Protein AF-A0A8I0MSK8-F1 (afdb_monomer)

Radius of gyration: 11.75 Å; Cα contacts (8 Å, |Δi|>4): 54; chains: 1; bounding box: 31×18×27 Å

Secondary structure (DSSP, 8-state):
--------HHHHHHHHHHHHTT-TTTHHHHHHHHHHHHHTTT-HHHHHHHHHH-HHHHHHHHHHHHHHTT--

Foldseek 3Di:
DPPPDQDFLVRLLCLLVVCCVVDVPRPVLNVVLVVLCVVQVNDSVSSVVVCVVPPVSVVVSVVSVCVVVVVD

pLDDT: mean 79.7, std 13.98, range [35.06, 94.25]

Structure (mmCIF, N/CA/C/O backbone):
data_AF-A0A8I0MSK8-F1
#
_entry.id   AF-A0A8I0MSK8-F1
#
loop_
_atom_site.group_PDB
_atom_site.id
_atom_site.type_symbol
_atom_site.label_atom_id
_atom_site.label_alt_id
_atom_site.label_comp_id
_atom_site.label_asym_id
_atom_site.label_entity_id
_atom_site.label_seq_id
_atom_site.pdbx_PDB_ins_code
_atom_site.Cartn_x
_atom_site.Cartn_y
_atom_site.Cartn_z
_atom_site.occupancy
_atom_site.B_iso_or_equiv
_atom_site.auth_seq_id
_atom_site.auth_comp_id
_atom_site.auth_asym_id
_atom_site.auth_atom_id
_atom_site.pdbx_PDB_model_num
ATOM 1 N N . MET A 1 1 ? -18.969 3.861 -9.775 1.00 35.06 1 MET A N 1
ATOM 2 C CA . MET A 1 1 ? -18.152 5.079 -9.642 1.00 35.06 1 MET A CA 1
ATOM 3 C C . MET A 1 1 ? -16.778 4.576 -9.250 1.00 35.06 1 MET A C 1
ATOM 5 O O . MET A 1 1 ? -16.622 4.127 -8.122 1.00 35.06 1 MET A O 1
ATOM 9 N N . GLU A 1 2 ? -15.864 4.459 -10.214 1.00 41.62 2 GLU A N 1
ATOM 10 C CA . GLU A 1 2 ? -14.447 4.268 -9.887 1.00 41.62 2 GLU A CA 1
ATOM 11 C C . GLU A 1 2 ? -14.000 5.569 -9.231 1.00 41.62 2 GLU A C 1
ATOM 13 O O . GLU A 1 2 ? -14.135 6.640 -9.815 1.00 41.62 2 GLU A O 1
ATOM 18 N N . MET A 1 3 ? -13.634 5.496 -7.957 1.00 40.50 3 MET A N 1
ATOM 19 C CA . MET A 1 3 ? -12.986 6.611 -7.286 1.00 40.50 3 MET A CA 1
ATOM 20 C C . MET A 1 3 ? -11.528 6.588 -7.730 1.00 40.50 3 MET A C 1
ATOM 22 O O . MET A 1 3 ? -10.815 5.640 -7.391 1.00 40.50 3 MET A O 1
ATOM 26 N N . ASP A 1 4 ? -11.129 7.601 -8.499 1.00 49.25 4 ASP A N 1
ATOM 27 C 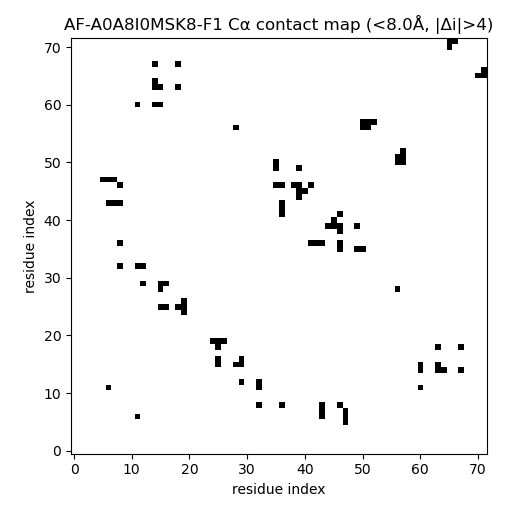CA . ASP A 1 4 ? -9.732 7.919 -8.788 1.00 49.25 4 ASP A CA 1
ATOM 28 C C . ASP A 1 4 ? -9.076 8.357 -7.476 1.00 49.25 4 ASP A C 1
ATOM 30 O O . ASP A 1 4 ? -9.093 9.524 -7.092 1.00 49.25 4 ASP A O 1
ATOM 34 N N . PHE A 1 5 ? -8.598 7.378 -6.717 1.00 55.97 5 PHE A N 1
ATOM 35 C CA . PHE A 1 5 ? -7.721 7.621 -5.586 1.00 55.97 5 PHE A CA 1
ATOM 36 C C . PHE A 1 5 ? -6.321 7.859 -6.136 1.00 55.97 5 PHE A C 1
ATOM 38 O O . PHE A 1 5 ? -5.685 6.909 -6.570 1.00 55.97 5 PHE A O 1
ATOM 45 N N . GLU A 1 6 ? -5.841 9.096 -6.138 1.00 60.19 6 GLU A N 1
ATOM 46 C CA . GLU A 1 6 ? -4.404 9.354 -6.222 1.00 60.19 6 GLU A CA 1
ATOM 47 C C . GLU A 1 6 ? -3.863 9.269 -4.792 1.00 60.19 6 GLU A C 1
ATOM 49 O O . GLU A 1 6 ? -4.174 10.130 -3.974 1.00 60.19 6 GLU A O 1
ATOM 54 N N . PHE A 1 7 ? -3.138 8.197 -4.469 1.00 68.31 7 PHE A N 1
ATOM 55 C CA . PHE A 1 7 ? -2.384 8.095 -3.220 1.00 68.31 7 PHE A CA 1
ATOM 56 C C . PHE A 1 7 ? -0.905 8.370 -3.499 1.00 68.31 7 PHE A C 1
ATOM 58 O O . PHE A 1 7 ? -0.373 7.929 -4.515 1.00 68.31 7 PHE A O 1
ATOM 65 N N . THR A 1 8 ? -0.244 9.052 -2.574 1.00 79.00 8 THR A N 1
ATOM 66 C CA . THR A 1 8 ? 1.222 9.134 -2.464 1.00 79.00 8 THR A CA 1
ATOM 67 C C . THR A 1 8 ? 1.757 7.994 -1.599 1.00 79.00 8 THR A C 1
ATOM 69 O O . THR A 1 8 ? 1.014 7.472 -0.758 1.00 79.00 8 THR A O 1
ATOM 72 N N . PHE A 1 9 ? 3.045 7.644 -1.729 1.00 82.94 9 PHE A N 1
ATOM 73 C CA . PHE A 1 9 ? 3.696 6.680 -0.827 1.00 82.94 9 PHE A CA 1
ATOM 74 C C . PHE A 1 9 ? 3.371 6.978 0.645 1.00 82.94 9 PHE A C 1
ATOM 76 O O . PHE A 1 9 ? 2.910 6.107 1.380 1.00 82.94 9 PHE A O 1
ATOM 83 N N . SER A 1 10 ? 3.516 8.244 1.057 1.00 84.62 10 SER A N 1
ATOM 84 C CA . SER A 1 10 ? 3.265 8.673 2.436 1.00 84.62 10 SER A CA 1
ATOM 85 C C . SER A 1 10 ? 1.819 8.467 2.888 1.00 84.62 10 SER A C 1
ATOM 87 O O . SER A 1 10 ? 1.580 8.205 4.063 1.00 84.62 10 SER A O 1
ATOM 89 N N . GLU A 1 11 ? 0.826 8.597 2.010 1.00 85.69 11 GLU A N 1
ATOM 90 C CA . GLU A 1 11 ? -0.570 8.348 2.385 1.00 85.69 11 GLU A CA 1
ATOM 91 C C . GLU A 1 11 ? -0.841 6.860 2.598 1.00 85.69 11 GLU A C 1
ATOM 93 O O . GLU A 1 11 ? -1.508 6.497 3.568 1.00 85.69 11 GLU A O 1
ATOM 98 N N . VAL A 1 12 ? -0.289 6.000 1.736 1.00 85.06 12 VAL A N 1
ATOM 99 C CA . VAL A 1 12 ? -0.404 4.542 1.884 1.00 85.06 12 VAL A CA 1
ATOM 100 C C . VAL A 1 12 ? 0.352 4.068 3.124 1.00 85.06 12 VAL A C 1
ATOM 102 O O . VAL A 1 12 ? -0.175 3.275 3.902 1.00 85.06 12 VAL A O 1
ATOM 105 N N . GLU A 1 13 ? 1.542 4.609 3.372 1.00 87.44 13 GLU A N 1
ATOM 106 C CA . GLU A 1 13 ? 2.321 4.309 4.571 1.00 87.44 13 GLU A CA 1
ATOM 107 C C . GLU A 1 13 ? 1.571 4.725 5.843 1.00 87.44 13 GLU A C 1
ATOM 109 O O . GLU A 1 13 ? 1.432 3.925 6.766 1.00 87.44 13 GLU A O 1
ATOM 114 N N . ASN A 1 14 ? 1.003 5.935 5.883 1.00 85.69 14 ASN A N 1
ATOM 115 C CA . ASN A 1 14 ? 0.217 6.396 7.031 1.00 85.69 14 ASN A CA 1
ATOM 116 C C . ASN A 1 14 ? -1.036 5.540 7.272 1.00 85.69 14 ASN A C 1
ATOM 118 O O . ASN A 1 14 ? -1.436 5.357 8.423 1.00 85.69 14 ASN A O 1
ATOM 122 N N . LEU A 1 15 ? -1.659 5.017 6.212 1.00 85.75 15 LEU A N 1
ATOM 123 C CA . LEU A 1 15 ? -2.782 4.082 6.317 1.00 85.75 15 LEU A CA 1
ATOM 124 C C . LEU A 1 15 ? -2.358 2.764 6.971 1.00 85.75 15 LEU A C 1
ATOM 126 O O . LEU A 1 15 ? -3.038 2.290 7.880 1.00 85.75 15 LEU A O 1
ATOM 130 N N . ILE A 1 16 ? -1.235 2.196 6.528 1.00 85.81 16 ILE A N 1
ATOM 131 C CA . ILE A 1 16 ? -0.699 0.935 7.054 1.00 85.81 16 ILE A CA 1
ATOM 132 C C . ILE A 1 16 ? -0.250 1.113 8.507 1.00 85.81 16 ILE A C 1
ATOM 134 O O . ILE A 1 16 ? -0.695 0.381 9.388 1.00 85.81 16 ILE A O 1
ATOM 138 N N . VAL A 1 17 ? 0.572 2.126 8.789 1.00 82.56 17 VAL A N 1
ATOM 139 C CA . VAL A 1 17 ? 1.084 2.399 10.141 1.00 82.56 17 VAL A CA 1
ATOM 140 C C . VAL A 1 17 ? -0.062 2.726 11.093 1.00 82.56 17 VAL A C 1
ATOM 142 O O . VAL A 1 17 ? -0.137 2.168 12.187 1.00 82.56 17 VAL A O 1
ATOM 145 N N . GLY A 1 18 ? -0.998 3.575 10.664 1.00 77.44 18 GLY A N 1
ATOM 146 C CA . GLY A 1 18 ? -2.165 3.937 11.459 1.00 77.44 18 GLY A CA 1
ATOM 147 C C . GLY A 1 18 ? -3.079 2.753 11.768 1.00 77.44 18 GLY A C 1
ATOM 148 O O . GLY A 1 18 ? -3.773 2.796 12.774 1.00 77.44 18 GLY A O 1
ATOM 149 N N . PHE A 1 19 ? -3.080 1.696 10.951 1.00 73.81 19 PHE A N 1
ATOM 150 C CA . PHE A 1 19 ? -3.814 0.461 11.234 1.00 73.81 19 PHE A CA 1
ATOM 151 C C . PHE A 1 19 ? -3.021 -0.517 12.115 1.00 73.81 19 PHE A C 1
ATOM 153 O O . PHE A 1 19 ? -3.611 -1.151 12.993 1.00 73.81 19 PHE A O 1
ATOM 160 N N . SER A 1 20 ? -1.691 -0.541 11.977 1.00 68.56 20 SER A N 1
ATOM 161 C CA . SER A 1 20 ? -0.780 -1.381 12.772 1.00 68.56 20 SER A CA 1
ATOM 162 C C . SER A 1 20 ? -0.836 -1.118 14.270 1.00 68.56 20 SER A C 1
ATOM 164 O O . SER A 1 20 ? -0.648 -2.029 15.076 1.00 68.56 20 SER A O 1
ATOM 166 N N . GLU A 1 21 ? -1.182 0.108 14.668 1.00 65.19 21 GLU A N 1
ATOM 167 C CA . GLU A 1 21 ? -1.412 0.445 16.075 1.00 65.19 21 GLU A CA 1
ATOM 168 C C . GLU A 1 21 ? -2.638 -0.279 16.668 1.00 65.19 21 GLU A C 1
ATOM 170 O O . GLU A 1 21 ? -2.760 -0.390 17.890 1.00 65.19 21 GLU A O 1
ATOM 175 N N . PHE A 1 22 ? -3.535 -0.800 15.823 1.00 61.66 22 PHE A N 1
ATOM 176 C CA . PHE A 1 22 ? -4.768 -1.481 16.221 1.00 61.66 22 PHE A CA 1
ATOM 177 C C . PHE A 1 22 ? -4.744 -2.996 15.975 1.00 61.66 22 PHE A C 1
ATOM 179 O O . PHE A 1 22 ? -5.527 -3.710 16.610 1.00 61.66 22 PHE A O 1
ATOM 186 N N . VAL A 1 23 ? -3.878 -3.505 15.088 1.00 60.03 23 VAL A N 1
ATOM 187 C CA . VAL A 1 23 ? -3.818 -4.929 14.718 1.00 60.03 23 VAL A CA 1
ATOM 188 C C . VAL A 1 23 ? -2.364 -5.415 14.665 1.00 60.03 23 VAL A C 1
ATOM 190 O O . VAL A 1 23 ? -1.557 -4.933 13.884 1.00 60.03 23 VAL A O 1
ATOM 193 N N . GLU A 1 24 ? -2.033 -6.435 15.461 1.00 58.41 24 GLU A N 1
ATOM 194 C CA . GLU A 1 24 ? -0.690 -7.044 15.599 1.00 58.41 24 GLU A CA 1
ATOM 195 C C . GLU A 1 24 ? -0.133 -7.730 14.316 1.00 58.41 24 GLU A C 1
ATOM 197 O O . GLU A 1 24 ? 0.799 -8.525 14.403 1.00 58.41 24 GLU A O 1
ATOM 202 N N . GLN A 1 25 ? -0.693 -7.475 13.123 1.00 56.78 25 GLN A N 1
ATOM 203 C CA . GLN A 1 25 ? -0.407 -8.211 11.875 1.00 56.78 25 GLN A CA 1
ATOM 204 C C . GLN A 1 25 ? 0.248 -7.389 10.745 1.00 56.78 25 GLN A C 1
ATOM 206 O O . GLN A 1 25 ? 0.446 -7.924 9.660 1.00 56.78 25 GLN A O 1
ATOM 211 N N . ASP A 1 26 ? 0.617 -6.126 10.958 1.00 60.19 26 ASP A N 1
ATOM 212 C CA . ASP A 1 26 ? 0.930 -5.211 9.841 1.00 60.19 26 ASP A CA 1
ATOM 213 C C . ASP A 1 26 ? 2.386 -5.166 9.347 1.00 60.19 26 ASP A C 1
ATOM 215 O O . ASP A 1 26 ? 2.705 -4.366 8.466 1.00 60.19 26 ASP A O 1
ATOM 219 N N . TYR A 1 27 ? 3.274 -6.034 9.842 1.00 61.50 27 TYR A N 1
ATOM 220 C CA . TYR A 1 27 ? 4.652 -6.084 9.327 1.00 61.50 27 TYR A CA 1
ATOM 221 C C . TYR A 1 27 ? 4.711 -6.473 7.835 1.00 61.50 27 TYR A C 1
ATOM 223 O O . TYR A 1 27 ? 5.559 -5.961 7.113 1.00 61.50 27 TYR A O 1
ATOM 231 N N . ASP A 1 28 ? 3.757 -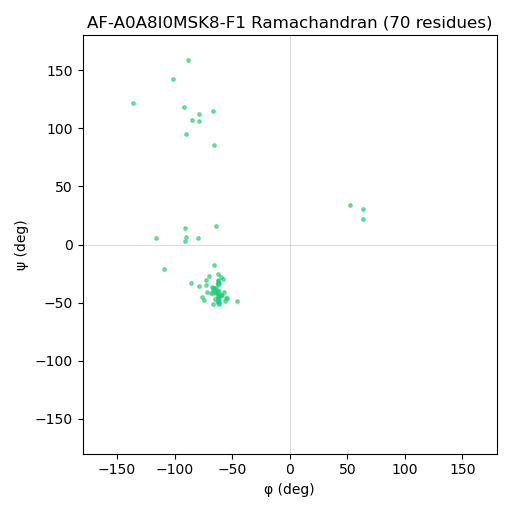7.275 7.345 1.00 79.88 28 ASP A N 1
ATOM 232 C CA . ASP A 1 28 ? 3.746 -7.732 5.949 1.00 79.88 28 ASP A CA 1
ATOM 233 C C . ASP A 1 28 ? 3.369 -6.615 4.954 1.00 79.88 28 ASP A C 1
ATOM 235 O O . ASP A 1 28 ? 3.891 -6.572 3.845 1.00 79.88 28 ASP A O 1
ATOM 239 N N . LEU A 1 29 ? 2.475 -5.684 5.314 1.00 85.75 29 LEU A N 1
ATOM 240 C CA . LEU A 1 29 ? 2.007 -4.659 4.367 1.00 85.75 29 LEU A CA 1
ATOM 241 C C . LEU A 1 29 ? 3.011 -3.522 4.186 1.00 85.75 29 LEU A C 1
ATOM 243 O O . LEU A 1 29 ? 3.140 -2.993 3.081 1.00 85.75 29 LEU A O 1
ATOM 247 N N . HIS A 1 30 ? 3.711 -3.138 5.256 1.00 87.50 30 HIS A N 1
ATOM 248 C CA . HIS A 1 30 ? 4.726 -2.087 5.182 1.00 87.50 30 HIS A CA 1
ATOM 249 C C . HIS A 1 30 ? 5.941 -2.547 4.371 1.00 87.50 30 HIS A C 1
ATOM 251 O O . HIS A 1 30 ? 6.407 -1.802 3.512 1.00 87.50 30 HIS A O 1
ATOM 257 N N . GLU A 1 31 ? 6.392 -3.792 4.559 1.00 88.44 31 GLU A N 1
ATOM 258 C CA . GLU A 1 31 ? 7.477 -4.367 3.754 1.00 88.44 31 GLU A CA 1
ATOM 259 C C . GLU A 1 31 ? 7.104 -4.445 2.266 1.00 88.44 31 GLU A C 1
ATOM 261 O O . GLU A 1 31 ? 7.885 -4.007 1.422 1.00 88.44 31 GLU A O 1
ATOM 266 N N . VAL A 1 32 ? 5.887 -4.895 1.937 1.00 90.25 32 VAL A N 1
ATOM 267 C CA . VAL A 1 32 ? 5.403 -4.936 0.545 1.00 90.25 32 VAL A CA 1
ATOM 268 C C . VAL A 1 32 ? 5.340 -3.536 -0.076 1.00 90.25 32 VAL A C 1
ATOM 270 O O . VAL A 1 32 ? 5.730 -3.359 -1.230 1.00 90.25 32 VAL A O 1
ATOM 273 N N 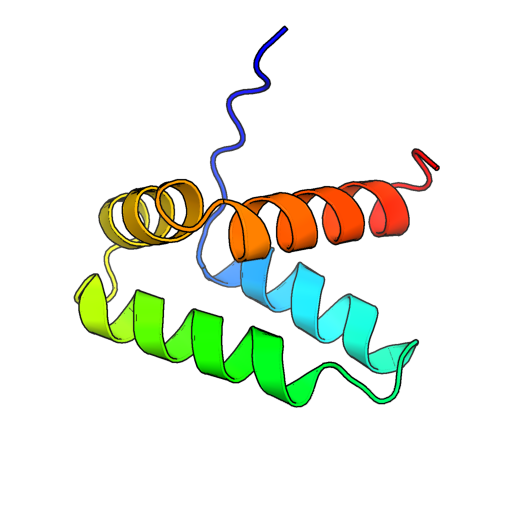. LEU A 1 33 ? 4.909 -2.520 0.683 1.00 90.75 33 LEU A N 1
ATOM 274 C CA . LEU A 1 33 ? 4.908 -1.138 0.200 1.00 90.75 33 LEU A CA 1
ATOM 275 C C . LEU A 1 33 ? 6.328 -0.650 -0.131 1.00 90.75 33 LEU A C 1
ATOM 277 O O . LEU A 1 33 ? 6.525 -0.025 -1.171 1.00 90.75 33 LEU A O 1
ATOM 281 N N . LEU A 1 34 ? 7.312 -0.951 0.723 1.00 91.12 34 LEU A N 1
ATOM 282 C CA . LEU A 1 34 ? 8.716 -0.589 0.497 1.00 91.12 34 LEU A CA 1
ATOM 283 C C . LEU A 1 34 ? 9.321 -1.320 -0.708 1.00 91.12 34 LEU A C 1
ATOM 285 O O . LEU A 1 34 ? 10.103 -0.732 -1.457 1.00 91.12 34 LEU A O 1
ATOM 289 N N . GLU A 1 35 ? 8.966 -2.589 -0.919 1.00 93.25 35 GLU A N 1
ATOM 290 C CA . GLU A 1 35 ? 9.385 -3.332 -2.109 1.00 93.25 35 GLU A CA 1
ATOM 291 C C . GLU A 1 35 ? 8.830 -2.695 -3.385 1.00 93.25 35 GLU A C 1
ATOM 293 O O . GLU A 1 35 ? 9.571 -2.513 -4.353 1.00 93.25 35 GLU A O 1
ATOM 298 N N . TYR A 1 36 ? 7.554 -2.303 -3.388 1.00 92.38 36 TYR A N 1
ATOM 299 C CA . TYR A 1 36 ? 6.952 -1.625 -4.535 1.00 92.38 36 TYR A CA 1
ATOM 300 C C . TYR A 1 36 ? 7.544 -0.245 -4.780 1.00 92.38 36 TYR A C 1
ATOM 302 O O . TYR A 1 36 ? 7.795 0.097 -5.930 1.00 92.38 36 TYR A O 1
ATOM 310 N N . ASP A 1 37 ? 7.827 0.518 -3.727 1.00 92.25 37 ASP A N 1
ATOM 311 C CA . ASP A 1 37 ? 8.472 1.826 -3.843 1.00 92.25 37 ASP A CA 1
ATOM 312 C C . ASP A 1 37 ? 9.880 1.696 -4.442 1.00 92.25 37 ASP A C 1
ATOM 314 O O . ASP A 1 37 ? 10.255 2.419 -5.366 1.00 92.25 37 ASP A O 1
ATOM 318 N N . SER A 1 38 ? 10.629 0.671 -4.022 1.00 93.19 38 SER A N 1
ATOM 319 C CA . SER A 1 38 ? 11.922 0.349 -4.626 1.00 93.19 38 SER A CA 1
ATOM 320 C C . SER A 1 38 ? 11.807 -0.105 -6.086 1.00 93.19 38 SER A C 1
ATOM 322 O O . SER A 1 38 ? 12.707 0.193 -6.872 1.00 93.19 38 SER A O 1
ATOM 324 N N . LEU A 1 39 ? 10.768 -0.863 -6.453 1.00 94.25 39 LEU A N 1
ATOM 325 C CA . LEU A 1 39 ? 10.537 -1.323 -7.829 1.00 94.25 39 LEU A CA 1
ATOM 326 C C . LEU A 1 39 ? 10.077 -0.192 -8.754 1.00 94.25 39 LEU A C 1
ATOM 328 O O . LEU A 1 39 ? 10.390 -0.225 -9.940 1.00 94.25 39 LEU A O 1
ATOM 332 N N . ALA A 1 40 ? 9.373 0.792 -8.203 1.00 91.88 40 ALA A N 1
ATOM 333 C CA . ALA A 1 40 ? 8.949 2.018 -8.867 1.00 91.88 40 ALA A CA 1
ATOM 334 C C . ALA A 1 40 ? 10.058 3.078 -8.962 1.00 91.88 40 ALA A C 1
ATOM 336 O O . ALA A 1 40 ? 9.788 4.216 -9.330 1.00 91.88 40 ALA A O 1
ATOM 337 N N . GLU A 1 41 ? 11.287 2.750 -8.550 1.00 92.25 41 GLU A N 1
ATOM 338 C CA . GLU A 1 41 ? 12.399 3.702 -8.468 1.00 92.25 41 GLU A CA 1
ATOM 339 C C . GLU A 1 41 ? 12.045 4.980 -7.672 1.00 92.25 41 GLU A C 1
ATOM 341 O O . GLU A 1 41 ? 12.559 6.063 -7.964 1.00 92.25 41 GLU A O 1
ATOM 346 N N . PHE A 1 42 ? 11.205 4.847 -6.636 1.00 85.50 42 PHE A N 1
ATOM 347 C CA . PHE A 1 42 ? 10.689 5.940 -5.802 1.00 85.50 42 PHE A CA 1
ATO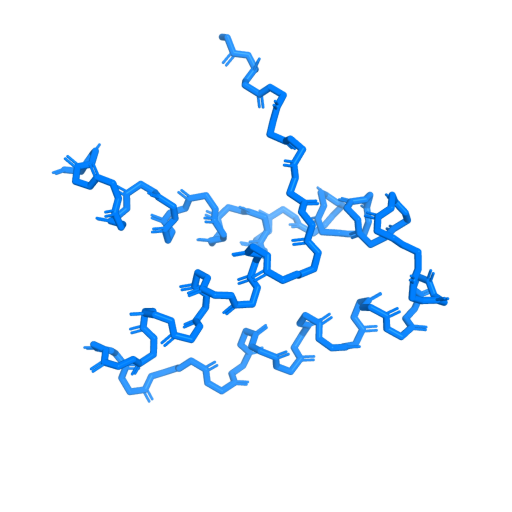M 348 C C . PHE A 1 42 ? 9.798 6.955 -6.555 1.00 85.50 42 PHE A C 1
ATOM 350 O O . PHE A 1 42 ? 9.655 8.102 -6.119 1.00 85.50 42 PHE A O 1
ATOM 357 N N . ASP A 1 43 ? 9.214 6.571 -7.698 1.00 89.62 43 ASP A N 1
ATOM 358 C CA . ASP A 1 43 ? 8.205 7.359 -8.412 1.00 89.62 43 ASP A CA 1
ATOM 359 C C . ASP A 1 43 ? 6.786 6.980 -7.958 1.00 89.62 43 ASP A C 1
ATOM 361 O O . ASP A 1 43 ? 6.318 5.861 -8.167 1.00 89.62 43 ASP A O 1
ATOM 365 N N . ASP A 1 44 ? 6.059 7.943 -7.384 1.00 85.19 44 ASP A N 1
ATOM 366 C CA . ASP A 1 44 ? 4.704 7.725 -6.858 1.00 85.19 44 ASP A CA 1
ATOM 367 C C . ASP A 1 44 ? 3.708 7.212 -7.920 1.00 85.19 44 ASP A C 1
ATOM 369 O O . ASP A 1 44 ? 2.758 6.498 -7.588 1.00 85.19 44 ASP A O 1
ATOM 373 N N . ARG A 1 45 ? 3.879 7.563 -9.205 1.00 88.00 45 ARG A N 1
ATOM 374 C CA . ARG A 1 45 ? 2.958 7.109 -10.260 1.00 88.00 45 ARG A CA 1
ATOM 375 C C . ARG A 1 45 ? 3.223 5.658 -10.613 1.00 88.00 45 ARG A C 1
ATOM 377 O O . ARG A 1 45 ? 2.268 4.894 -10.743 1.00 88.00 45 ARG A O 1
ATOM 384 N N . GLU A 1 46 ? 4.489 5.283 -10.770 1.00 90.69 46 GLU A N 1
ATOM 385 C CA . GLU A 1 46 ? 4.868 3.889 -11.005 1.00 90.69 46 GLU A CA 1
ATOM 386 C C . GLU A 1 46 ? 4.516 3.011 -9.801 1.00 90.69 46 GLU A C 1
ATOM 388 O O . GLU A 1 46 ? 3.928 1.943 -9.980 1.00 90.69 46 GLU A O 1
ATOM 393 N N . LEU A 1 47 ? 4.744 3.506 -8.581 1.00 90.38 47 LEU A N 1
ATOM 394 C CA . LEU A 1 47 ? 4.324 2.859 -7.340 1.00 90.38 47 LEU A CA 1
ATOM 395 C C . LEU A 1 47 ? 2.822 2.588 -7.352 1.00 90.38 47 LEU A C 1
ATOM 397 O O . LEU A 1 47 ? 2.375 1.486 -7.034 1.00 90.38 47 LEU A O 1
ATOM 401 N N . PHE A 1 48 ? 2.024 3.575 -7.749 1.00 87.00 48 PHE A N 1
ATOM 402 C CA . PHE A 1 48 ? 0.581 3.413 -7.770 1.00 87.00 48 PHE A CA 1
ATOM 403 C C . PHE A 1 48 ? 0.107 2.401 -8.818 1.00 87.00 48 PHE A C 1
ATOM 405 O O . PHE A 1 48 ? -0.831 1.643 -8.561 1.00 87.00 48 PHE A O 1
ATOM 412 N N . GLU A 1 49 ? 0.754 2.345 -9.980 1.00 90.00 49 GLU A N 1
ATOM 413 C CA . GLU A 1 49 ? 0.461 1.321 -10.984 1.00 90.00 49 GLU A CA 1
ATOM 414 C C . GLU A 1 49 ? 0.860 -0.081 -10.495 1.00 90.00 49 GLU A C 1
ATOM 416 O O . GLU A 1 49 ? 0.098 -1.028 -10.707 1.00 90.00 49 GLU A O 1
ATOM 421 N N . LEU A 1 50 ? 1.970 -0.218 -9.757 1.00 91.62 50 LEU A N 1
ATOM 422 C CA . LEU A 1 50 ? 2.344 -1.474 -9.094 1.00 91.62 50 LEU A CA 1
ATOM 423 C C . LEU A 1 50 ? 1.300 -1.888 -8.053 1.00 91.62 50 LEU A C 1
ATOM 425 O O . LEU A 1 50 ? 0.781 -3.003 -8.127 1.00 91.62 50 LEU A O 1
ATOM 429 N N . ILE A 1 51 ? 0.912 -0.972 -7.163 1.00 90.00 51 ILE A N 1
ATOM 430 C CA . ILE A 1 51 ? -0.131 -1.201 -6.155 1.00 90.00 51 ILE A CA 1
ATOM 431 C C . ILE A 1 51 ? -1.437 -1.634 -6.823 1.00 90.00 51 ILE A C 1
ATOM 433 O O . ILE A 1 51 ? -2.019 -2.630 -6.418 1.00 90.00 51 ILE A O 1
ATOM 437 N N . LYS A 1 52 ? -1.902 -0.930 -7.863 1.00 87.88 52 LYS A N 1
ATOM 438 C CA . LYS A 1 52 ? -3.123 -1.289 -8.610 1.00 87.88 52 LYS A CA 1
ATOM 439 C C . LYS A 1 52 ? -3.032 -2.650 -9.295 1.00 87.88 52 LYS A C 1
ATOM 441 O O . LYS A 1 52 ? -4.061 -3.306 -9.464 1.00 87.88 52 LYS A O 1
ATOM 446 N N . SER A 1 53 ? -1.841 -3.030 -9.756 1.00 90.06 53 SER A N 1
ATOM 447 C CA . SER A 1 53 ? -1.620 -4.310 -10.428 1.00 90.06 53 SER A CA 1
ATOM 448 C C . SER A 1 53 ? -1.721 -5.495 -9.464 1.00 90.06 53 SER A C 1
ATOM 450 O O . SER A 1 53 ? -2.141 -6.578 -9.879 1.00 90.06 53 SER A O 1
ATOM 452 N N . ASP A 1 54 ? -1.432 -5.274 -8.178 1.00 91.44 54 ASP A N 1
ATOM 453 C CA . ASP A 1 54 ? -1.680 -6.231 -7.106 1.00 91.44 54 ASP A CA 1
ATOM 454 C C . ASP A 1 54 ? -3.077 -6.017 -6.504 1.00 91.44 54 ASP A C 1
ATOM 456 O O . ASP A 1 54 ? -3.315 -5.183 -5.628 1.00 91.44 54 ASP A O 1
ATOM 460 N N . ALA A 1 55 ? -4.044 -6.790 -6.999 1.00 87.94 55 ALA A N 1
ATOM 461 C CA . ALA A 1 55 ? -5.435 -6.667 -6.580 1.00 87.94 55 ALA A CA 1
ATOM 462 C C . ALA A 1 55 ? -5.649 -6.941 -5.080 1.00 87.94 55 ALA A C 1
ATOM 464 O O . ALA A 1 55 ? -6.544 -6.334 -4.484 1.00 87.94 55 ALA A O 1
ATOM 465 N N . ASP A 1 56 ? -4.867 -7.835 -4.471 1.00 89.00 56 ASP A N 1
ATOM 466 C CA . ASP A 1 56 ? -5.023 -8.193 -3.060 1.00 89.00 56 ASP A CA 1
ATOM 467 C C . ASP A 1 56 ? -4.501 -7.059 -2.174 1.00 89.00 56 ASP A C 1
ATOM 469 O O . ASP A 1 56 ? -5.221 -6.582 -1.288 1.00 89.00 56 ASP A O 1
ATOM 473 N N . PHE A 1 57 ? -3.305 -6.549 -2.478 1.00 88.50 57 PHE A N 1
ATOM 474 C CA . PHE A 1 57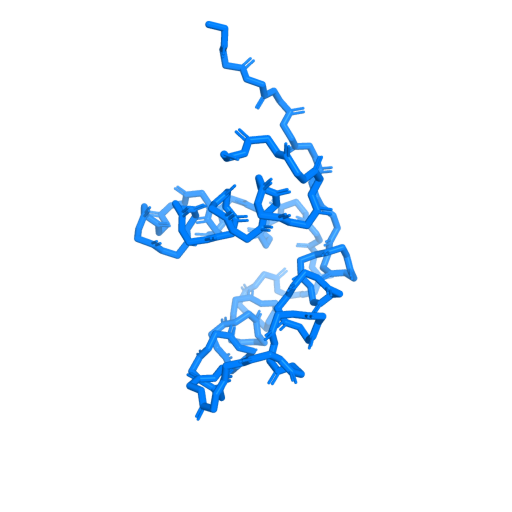 ? -2.722 -5.405 -1.785 1.00 88.50 57 PHE A CA 1
ATOM 475 C C . PHE A 1 57 ? -3.580 -4.145 -1.963 1.00 88.50 57 PHE A C 1
ATOM 477 O O . PHE A 1 57 ? -3.956 -3.500 -0.983 1.00 88.50 57 PHE A O 1
ATOM 484 N N . TYR A 1 58 ? -4.004 -3.832 -3.191 1.00 88.38 58 TYR A N 1
ATOM 485 C CA . TYR A 1 58 ? -4.869 -2.683 -3.470 1.00 88.38 58 TYR A CA 1
ATOM 486 C C . TYR A 1 58 ? -6.202 -2.735 -2.713 1.00 88.38 58 TYR A C 1
ATOM 488 O O . TYR A 1 58 ? -6.651 -1.728 -2.150 1.00 88.38 58 TYR A O 1
ATOM 496 N N . ASN A 1 59 ? -6.851 -3.903 -2.671 1.00 87.00 59 ASN A N 1
ATOM 497 C CA . ASN A 1 59 ? -8.084 -4.072 -1.904 1.00 87.00 59 ASN A CA 1
ATOM 498 C C . ASN A 1 59 ? -7.840 -3.887 -0.407 1.00 87.00 59 ASN A C 1
ATOM 500 O O . ASN A 1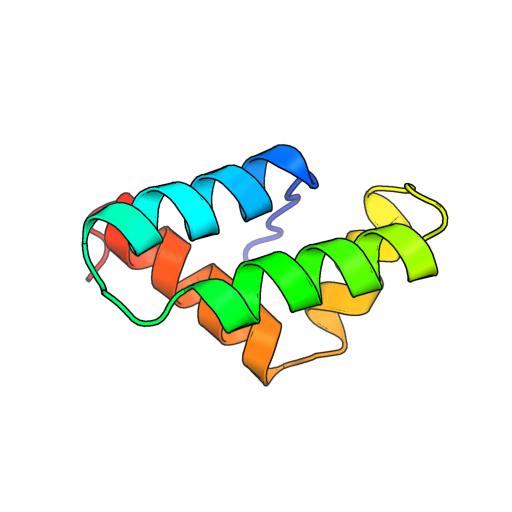 59 ? -8.662 -3.253 0.257 1.00 87.00 59 ASN A O 1
ATOM 504 N N . LYS A 1 60 ? -6.6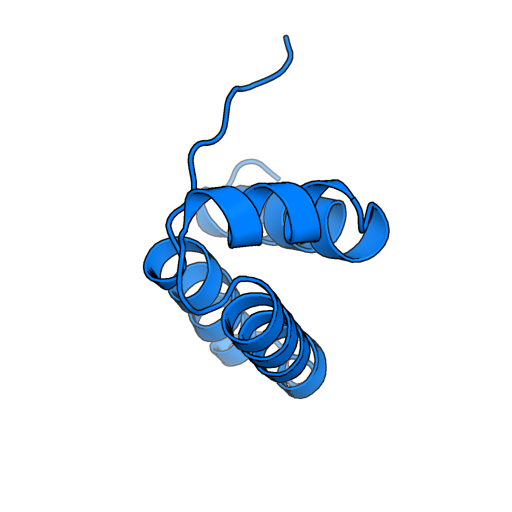99 -4.357 0.107 1.00 87.06 60 LYS A N 1
ATOM 505 C CA . LYS A 1 60 ? -6.310 -4.142 1.498 1.00 87.06 60 LYS A CA 1
ATOM 506 C C . LYS A 1 60 ? -6.161 -2.655 1.814 1.00 87.06 60 LYS A C 1
ATOM 508 O O . LYS A 1 60 ? -6.812 -2.179 2.738 1.00 87.06 60 LYS A O 1
ATOM 513 N N . ILE A 1 61 ? -5.426 -1.892 1.000 1.00 86.38 61 ILE A N 1
ATOM 514 C CA . ILE A 1 61 ? -5.294 -0.431 1.168 1.00 86.38 61 ILE A CA 1
ATOM 515 C C . ILE A 1 61 ? -6.665 0.262 1.138 1.00 86.38 61 ILE A C 1
ATOM 517 O O . ILE A 1 61 ? -6.951 1.132 1.963 1.00 86.38 61 ILE A O 1
ATOM 521 N N . LYS A 1 62 ? -7.568 -0.161 0.245 1.00 85.56 62 LYS A N 1
ATOM 522 C CA . LYS A 1 62 ? -8.947 0.353 0.210 1.00 85.56 62 LYS A CA 1
ATOM 523 C C . LYS A 1 62 ? -9.745 0.037 1.470 1.00 85.56 62 LYS A C 1
ATOM 525 O O . LYS A 1 62 ? -10.543 0.871 1.899 1.00 85.56 62 LYS A O 1
ATOM 530 N N . GLU A 1 63 ? -9.602 -1.161 2.025 1.00 85.31 63 GLU A N 1
ATOM 531 C CA . GLU A 1 63 ? -10.237 -1.529 3.291 1.00 85.31 63 GLU A CA 1
ATOM 532 C C . GLU A 1 63 ? -9.708 -0.665 4.433 1.00 85.31 63 GLU A C 1
ATOM 534 O O . GLU A 1 63 ? -10.515 -0.060 5.138 1.00 85.31 63 GLU A O 1
ATOM 539 N N . LEU A 1 64 ? -8.385 -0.519 4.548 1.00 83.69 64 LEU A N 1
ATOM 540 C CA . LEU A 1 64 ? -7.746 0.346 5.543 1.00 83.69 64 LEU A CA 1
ATOM 541 C C . LEU A 1 64 ? -8.274 1.779 5.462 1.00 83.69 64 LEU A C 1
ATOM 543 O O . LEU A 1 64 ? -8.688 2.352 6.470 1.00 83.69 64 LEU A O 1
ATOM 547 N N . TYR A 1 65 ? -8.366 2.325 4.247 1.00 83.56 65 TYR A N 1
ATOM 548 C CA . TYR A 1 65 ? -8.912 3.659 4.023 1.00 83.56 65 TYR A CA 1
ATOM 549 C C . TYR A 1 65 ? -10.363 3.787 4.502 1.00 83.56 65 TYR A C 1
ATOM 551 O O . TYR A 1 65 ? -10.725 4.772 5.152 1.00 83.56 65 TYR A O 1
ATOM 559 N N . LYS A 1 66 ? -11.213 2.792 4.218 1.00 83.00 66 LYS A N 1
ATOM 560 C CA . LYS A 1 66 ? -12.606 2.791 4.690 1.00 83.00 66 LYS A CA 1
ATOM 561 C C . LYS A 1 66 ? -12.691 2.722 6.211 1.00 83.00 66 LYS A C 1
ATOM 563 O O . LYS A 1 66 ? -13.509 3.439 6.784 1.00 83.00 66 LYS A O 1
ATOM 568 N N . ILE A 1 67 ? -11.860 1.895 6.848 1.00 81.75 67 ILE A N 1
ATOM 569 C CA . ILE A 1 67 ? -11.806 1.768 8.310 1.00 81.75 67 ILE A CA 1
ATOM 570 C C . ILE A 1 67 ? -11.412 3.109 8.932 1.00 81.75 67 ILE A C 1
ATOM 572 O O . ILE A 1 67 ? -12.130 3.614 9.793 1.00 81.75 67 ILE A O 1
ATOM 576 N N . GLN A 1 68 ? -10.325 3.721 8.457 1.00 77.25 68 GLN A N 1
ATOM 577 C CA . GLN A 1 68 ? -9.808 4.974 9.011 1.00 77.25 68 GLN A CA 1
ATOM 578 C C . GLN A 1 68 ? -10.807 6.137 8.872 1.00 77.25 68 GLN A C 1
ATOM 580 O O . GLN A 1 68 ? -10.875 7.005 9.740 1.00 77.25 68 GLN A O 1
ATOM 585 N N . ASN A 1 69 ? -11.628 6.134 7.816 1.00 78.50 69 ASN A N 1
ATOM 586 C CA . ASN A 1 69 ? -12.658 7.150 7.578 1.00 78.50 69 ASN A CA 1
ATOM 587 C C . ASN A 1 69 ? -14.033 6.804 8.185 1.00 78.50 69 ASN A C 1
ATOM 589 O O . ASN A 1 69 ? -14.988 7.556 7.987 1.00 78.50 69 ASN A O 1
ATOM 593 N N . GLY A 1 70 ? -14.170 5.682 8.903 1.0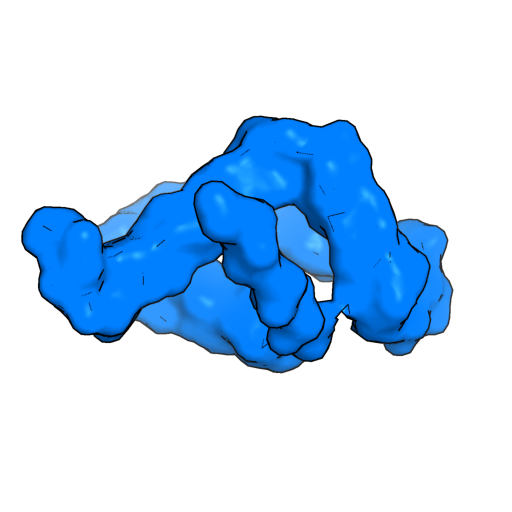0 75.88 70 GLY A N 1
ATOM 594 C CA . GLY A 1 70 ? -15.444 5.261 9.499 1.00 75.88 70 GLY A CA 1
ATOM 595 C C . GLY A 1 70 ? -16.540 4.963 8.468 1.00 75.88 70 GLY A C 1
ATOM 596 O O . GLY A 1 70 ? -17.718 5.195 8.729 1.00 75.88 70 GLY A O 1
ATOM 597 N N . LEU A 1 71 ? -16.154 4.493 7.278 1.00 71.50 71 LEU A N 1
ATOM 598 C CA . LEU A 1 71 ? -17.050 4.167 6.159 1.00 71.50 71 LEU A CA 1
ATOM 599 C C . LEU A 1 71 ? -17.523 2.696 6.172 1.00 71.50 71 LEU A C 1
ATOM 601 O O . LEU A 1 71 ? -18.023 2.212 5.153 1.00 71.50 71 LEU A O 1
ATOM 605 N N . LEU A 1 72 ? -17.329 1.989 7.291 1.00 58.56 72 LEU A N 1
ATOM 606 C CA . LEU A 1 72 ? -17.638 0.569 7.505 1.00 58.56 72 LEU A CA 1
ATOM 607 C C . LEU A 1 72 ? -18.765 0.371 8.522 1.00 58.56 72 LEU A C 1
ATOM 609 O O . LEU A 1 72 ? -18.768 1.088 9.547 1.00 58.56 72 LEU A O 1
#

Solvent-accessible surface area (backbone atoms only — not comparable to full-atom values): 4234 Å² total; per-resid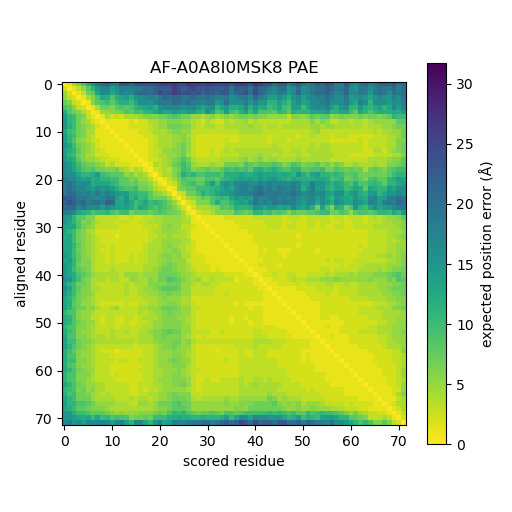ue (Å²): 129,86,77,87,73,86,64,47,66,67,55,55,49,50,45,48,55,66,44,36,81,78,38,100,72,45,71,64,60,55,52,51,51,52,52,40,32,62,72,28,74,71,36,50,67,51,26,44,53,52,41,62,70,36,59,68,61,38,50,49,54,52,50,45,51,31,56,77,68,66,74,112

Sequence (72 aa):
MEMDFEFTFSEVENLIVGFSEFVEQDYDLHEVLLEYDSLAEFDDRELFELIKSDADFYNKIKELYKIQNGLL

Organism: NCBI:txid1315280

Mean predicted aligned error: 6.19 Å